Protein AF-A0A9E0LN10-F1 (afdb_monomer)

Nearest PDB structures (foldseek):
  2zqm-assembly1_A  TM=4.980E-01  e=6.773E+00  Thermococcus sp. JCM 11816

Mean predicted aligned error: 14.36 Å

Structure (mmCIF, N/CA/C/O backbone):
data_AF-A0A9E0LN10-F1
#
_entry.id   AF-A0A9E0LN10-F1
#
loop_
_atom_site.group_PDB
_atom_site.id
_atom_site.type_symbol
_atom_site.label_atom_id
_atom_site.label_alt_id
_atom_site.label_comp_id
_atom_site.label_asym_id
_atom_site.label_entity_id
_atom_site.label_seq_id
_atom_site.pdbx_PDB_ins_code
_atom_site.Cartn_x
_atom_site.Cartn_y
_atom_site.Cartn_z
_atom_site.occupancy
_atom_site.B_iso_or_equiv
_atom_site.auth_seq_id
_atom_site.auth_comp_id
_atom_site.auth_asym_id
_atom_site.auth_atom_id
_atom_site.pdbx_PDB_model_num
ATOM 1 N N . MET A 1 1 ? -16.107 0.262 -6.722 1.00 53.78 1 MET A N 1
ATOM 2 C CA . MET A 1 1 ? -14.700 -0.157 -6.539 1.00 53.78 1 MET A CA 1
ATOM 3 C C . MET A 1 1 ? -14.302 -0.975 -7.751 1.00 53.78 1 MET A C 1
ATOM 5 O O . MET A 1 1 ? -15.023 -1.915 -8.059 1.00 53.78 1 MET A O 1
ATOM 9 N N . LEU A 1 2 ? -13.236 -0.604 -8.472 1.00 58.56 2 LEU A N 1
ATOM 10 C CA . LEU A 1 2 ? -12.774 -1.440 -9.580 1.00 58.56 2 LEU A CA 1
ATOM 11 C C . LEU A 1 2 ? -12.359 -2.819 -9.033 1.00 58.56 2 LEU A C 1
ATOM 13 O O . LEU A 1 2 ? -11.756 -2.892 -7.957 1.00 58.56 2 LEU A O 1
ATOM 17 N N . PRO A 1 3 ? -12.667 -3.906 -9.745 1.00 79.88 3 PRO A N 1
ATOM 18 C CA . PRO A 1 3 ? -12.305 -5.237 -9.301 1.00 79.88 3 PRO A CA 1
ATOM 19 C C . PRO A 1 3 ? -10.784 -5.411 -9.204 1.00 79.88 3 PRO A C 1
ATOM 21 O O . PRO A 1 3 ? -10.042 -4.954 -10.073 1.00 79.88 3 PRO A O 1
ATOM 24 N N . LYS A 1 4 ? -10.313 -6.132 -8.179 1.00 78.12 4 LYS A N 1
ATOM 25 C CA . LYS A 1 4 ? -8.876 -6.381 -7.934 1.00 78.12 4 LYS A CA 1
ATOM 26 C C . LYS A 1 4 ? -8.145 -6.966 -9.154 1.00 78.12 4 LYS A C 1
ATOM 28 O O . LYS A 1 4 ? -6.984 -6.638 -9.376 1.00 78.12 4 LYS A O 1
ATOM 33 N N . TYR A 1 5 ? -8.832 -7.776 -9.962 1.00 80.50 5 TYR A N 1
ATOM 34 C CA . TYR A 1 5 ? -8.281 -8.359 -11.188 1.00 80.50 5 TYR A CA 1
ATOM 35 C C . TYR A 1 5 ? -7.939 -7.305 -12.248 1.00 80.50 5 TYR A C 1
ATOM 37 O O . TYR A 1 5 ? -6.929 -7.429 -12.933 1.00 80.50 5 TYR A O 1
ATOM 45 N N . LEU A 1 6 ? -8.724 -6.230 -12.345 1.00 82.75 6 LEU A N 1
ATOM 46 C CA . LEU A 1 6 ? -8.533 -5.203 -13.366 1.00 82.75 6 LEU A CA 1
ATOM 47 C C . LEU A 1 6 ? -7.272 -4.376 -13.078 1.00 82.75 6 LEU A C 1
ATOM 49 O O . LEU A 1 6 ? -6.528 -4.046 -13.996 1.00 82.75 6 LEU A O 1
ATOM 53 N N . TYR A 1 7 ? -6.962 -4.145 -11.798 1.00 81.06 7 TYR A N 1
ATOM 54 C CA . TYR A 1 7 ? -5.703 -3.521 -11.381 1.00 81.06 7 TYR A CA 1
ATOM 55 C C . TYR A 1 7 ? -4.476 -4.395 -11.663 1.00 81.06 7 TYR A C 1
ATOM 57 O O . TYR A 1 7 ? -3.453 -3.866 -12.091 1.00 81.06 7 TYR A O 1
ATOM 65 N N . MET A 1 8 ? -4.565 -5.717 -11.462 1.00 80.38 8 MET A N 1
ATOM 66 C CA . MET A 1 8 ? -3.463 -6.629 -11.805 1.00 80.38 8 MET A CA 1
ATOM 67 C C . MET A 1 8 ? -3.190 -6.646 -13.310 1.00 80.38 8 MET A C 1
ATOM 69 O O . MET A 1 8 ? -2.033 -6.570 -13.718 1.00 80.38 8 MET A O 1
ATOM 73 N N . VAL A 1 9 ? -4.242 -6.688 -14.134 1.00 87.44 9 VAL A N 1
ATOM 74 C CA . VAL A 1 9 ? -4.107 -6.657 -15.598 1.00 87.44 9 VAL A CA 1
ATOM 75 C C . VAL A 1 9 ? -3.496 -5.334 -16.062 1.00 87.44 9 VAL A C 1
ATOM 77 O O . VAL A 1 9 ? -2.561 -5.346 -16.858 1.00 87.44 9 VAL A O 1
ATOM 80 N N . LEU A 1 10 ? -3.954 -4.198 -15.527 1.00 86.81 10 LEU A N 1
ATOM 81 C CA . LEU A 1 10 ? -3.422 -2.880 -15.887 1.00 86.81 10 LEU A CA 1
ATOM 82 C C . LEU A 1 10 ? -1.946 -2.720 -15.485 1.00 86.81 10 LEU A C 1
ATOM 84 O O . LEU A 1 10 ? -1.153 -2.161 -16.241 1.00 86.81 10 LEU A O 1
ATOM 88 N N . ALA A 1 11 ? -1.563 -3.237 -14.313 1.00 83.69 11 ALA A N 1
ATOM 89 C CA . ALA A 1 11 ? -0.175 -3.235 -13.857 1.00 83.69 11 ALA A CA 1
ATOM 90 C C . ALA A 1 11 ? 0.714 -4.109 -14.754 1.00 83.69 11 ALA A C 1
ATOM 92 O O . ALA A 1 11 ? 1.785 -3.668 -15.168 1.00 83.69 11 ALA A O 1
ATOM 93 N N . GLY A 1 12 ? 0.250 -5.310 -15.113 1.00 86.31 12 GLY A N 1
ATOM 94 C CA . GLY A 1 12 ? 0.954 -6.189 -16.047 1.00 86.31 12 GLY A CA 1
ATOM 95 C C . GLY A 1 12 ? 1.132 -5.554 -17.427 1.00 86.31 12 GLY A C 1
ATOM 96 O O . GLY A 1 12 ? 2.231 -5.578 -17.977 1.00 86.31 12 GLY A O 1
ATOM 97 N N . LEU A 1 13 ? 0.083 -4.912 -17.949 1.00 91.19 13 LEU A N 1
ATOM 98 C CA . LEU A 1 13 ? 0.123 -4.201 -19.228 1.00 91.19 13 LEU A CA 1
ATOM 99 C C . LEU A 1 13 ? 1.116 -3.028 -19.199 1.00 91.19 13 LEU A C 1
ATOM 101 O O . LEU A 1 13 ? 1.883 -2.850 -20.139 1.00 91.19 13 LEU A O 1
ATOM 105 N N . SER A 1 14 ? 1.146 -2.262 -18.103 1.00 86.12 14 SER A N 1
ATOM 106 C CA . SER A 1 14 ? 2.096 -1.161 -17.894 1.00 86.12 14 SER A CA 1
ATOM 107 C C . SER A 1 14 ? 3.552 -1.642 -17.898 1.00 86.12 14 SER A C 1
ATOM 109 O O . SER A 1 14 ? 4.401 -1.063 -18.580 1.00 86.12 14 SER A O 1
ATOM 111 N N . VAL A 1 15 ? 3.845 -2.743 -17.198 1.00 86.94 15 VAL A N 1
ATOM 112 C CA . VAL A 1 15 ? 5.190 -3.339 -17.174 1.00 86.94 15 VAL A CA 1
ATOM 113 C C . VAL A 1 15 ? 5.581 -3.846 -18.562 1.00 86.94 15 VAL A C 1
ATOM 115 O O . VAL A 1 15 ? 6.664 -3.520 -19.046 1.00 86.94 15 VAL A O 1
ATOM 118 N N . ALA A 1 16 ? 4.694 -4.580 -19.238 1.00 88.69 16 ALA A N 1
ATOM 119 C CA . ALA A 1 16 ? 4.944 -5.091 -20.584 1.00 88.69 16 ALA A CA 1
ATOM 120 C C . ALA A 1 16 ? 5.182 -3.960 -21.598 1.00 88.69 16 ALA A C 1
ATOM 122 O O . ALA A 1 16 ? 6.124 -4.028 -22.387 1.00 88.69 16 ALA A O 1
ATOM 123 N N . PHE A 1 17 ? 4.385 -2.889 -21.531 1.00 87.75 17 PHE A N 1
ATOM 124 C CA . PHE A 1 17 ? 4.563 -1.704 -22.366 1.00 87.75 17 PHE A CA 1
ATOM 125 C C . PHE A 1 17 ? 5.907 -1.022 -22.101 1.00 87.75 17 PHE A C 1
ATOM 127 O O . PHE A 1 17 ? 6.608 -0.653 -23.037 1.00 87.75 17 PHE A O 1
ATOM 134 N N . THR A 1 18 ? 6.306 -0.913 -20.834 1.00 85.06 18 THR A N 1
ATOM 135 C CA . THR A 1 18 ? 7.583 -0.306 -20.440 1.00 85.06 18 THR A CA 1
ATOM 136 C C . THR A 1 18 ? 8.780 -1.113 -20.963 1.00 85.06 18 THR A C 1
ATOM 138 O O . THR A 1 18 ? 9.746 -0.533 -21.456 1.00 85.06 18 THR A O 1
ATOM 141 N N . ILE A 1 19 ? 8.702 -2.449 -20.931 1.00 86.00 19 ILE A N 1
ATOM 142 C CA . ILE A 1 19 ? 9.728 -3.349 -21.489 1.00 86.00 19 ILE A CA 1
ATOM 143 C C . ILE A 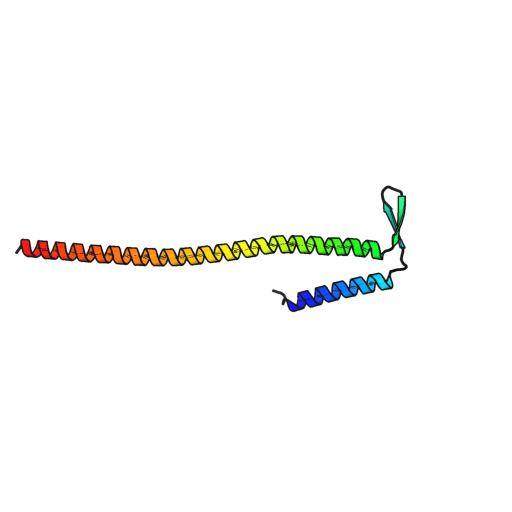1 19 ? 9.781 -3.234 -23.019 1.00 86.00 19 ILE A C 1
ATOM 145 O O . ILE A 1 19 ? 10.861 -3.090 -23.590 1.00 86.00 19 ILE A O 1
ATOM 149 N N . TYR A 1 20 ? 8.622 -3.249 -23.683 1.00 87.62 20 TYR A N 1
ATOM 150 C CA . TYR A 1 20 ? 8.520 -3.092 -25.136 1.00 87.62 20 TYR A CA 1
ATOM 151 C C . TYR A 1 20 ? 9.065 -1.737 -25.610 1.00 87.62 20 TYR A C 1
ATOM 153 O O . TYR A 1 20 ? 9.815 -1.664 -26.585 1.00 87.62 20 TYR A O 1
ATOM 161 N N . PHE A 1 21 ? 8.743 -0.664 -24.888 1.00 85.06 21 PHE A N 1
ATOM 162 C CA . PHE A 1 21 ? 9.246 0.673 -25.174 1.00 85.06 21 PHE A CA 1
ATOM 163 C C . PHE A 1 21 ? 10.770 0.729 -25.023 1.00 85.06 21 PHE A C 1
ATOM 165 O O . PHE A 1 21 ? 11.455 1.157 -25.943 1.00 85.06 21 PHE A O 1
ATOM 172 N N . MET A 1 22 ? 11.330 0.190 -23.932 1.00 82.44 22 MET A N 1
ATOM 173 C CA . MET A 1 22 ? 12.787 0.124 -23.763 1.00 82.44 22 MET A CA 1
ATOM 174 C C . MET A 1 22 ? 13.488 -0.675 -24.870 1.00 82.44 22 MET A C 1
ATOM 176 O O . MET A 1 22 ? 14.554 -0.260 -25.320 1.00 82.44 22 MET A O 1
ATOM 180 N N . ALA A 1 23 ? 12.898 -1.784 -25.328 1.00 82.75 23 ALA A N 1
ATOM 181 C CA . ALA A 1 23 ? 13.465 -2.603 -26.399 1.00 82.75 23 ALA A CA 1
ATOM 182 C C . ALA A 1 23 ? 13.461 -1.883 -27.758 1.00 82.75 23 ALA A C 1
ATOM 184 O O . ALA A 1 23 ? 14.421 -1.987 -28.519 1.00 82.75 23 ALA A O 1
ATOM 185 N N . THR A 1 24 ? 12.401 -1.130 -28.055 1.00 83.75 24 THR A N 1
ATOM 186 C CA . THR A 1 24 ? 12.242 -0.415 -29.332 1.00 83.75 24 THR A CA 1
ATOM 187 C C . THR A 1 24 ? 13.013 0.904 -29.384 1.00 83.75 24 THR A C 1
ATOM 189 O O . THR A 1 24 ? 13.435 1.318 -30.461 1.00 83.75 24 THR A O 1
ATOM 192 N N . THR A 1 25 ? 13.259 1.549 -28.241 1.00 80.12 25 THR A N 1
ATOM 193 C CA . THR A 1 25 ? 13.957 2.844 -28.165 1.00 80.12 25 THR A CA 1
ATOM 194 C C . THR A 1 25 ? 15.400 2.741 -27.665 1.00 80.12 25 THR A C 1
ATOM 196 O O . THR A 1 25 ? 15.980 3.750 -27.266 1.00 80.12 25 THR A O 1
ATOM 199 N N . ALA A 1 26 ? 15.991 1.543 -27.648 1.00 74.44 26 ALA A N 1
ATOM 200 C CA . ALA A 1 26 ? 17.323 1.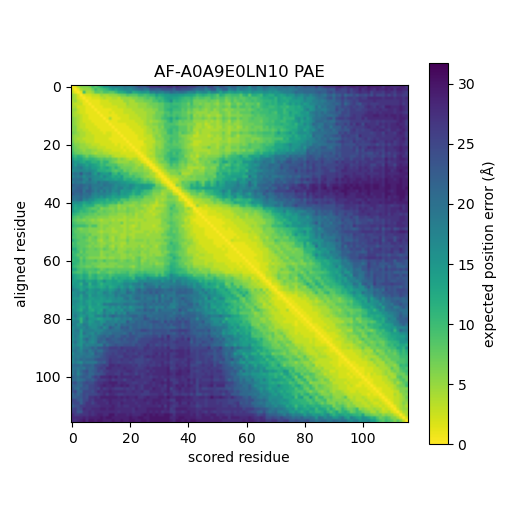304 -27.084 1.00 74.44 26 ALA A CA 1
ATOM 201 C C . ALA A 1 26 ? 18.447 2.103 -27.771 1.00 74.44 26 ALA A C 1
ATOM 203 O O . ALA A 1 26 ? 19.433 2.457 -27.129 1.00 74.44 26 ALA A O 1
ATOM 204 N N . SER A 1 27 ? 18.287 2.413 -29.058 1.00 73.81 27 SER A N 1
ATOM 205 C CA . SER A 1 27 ? 19.245 3.172 -29.869 1.00 73.81 27 SER A CA 1
ATOM 206 C C . SER A 1 27 ? 19.025 4.689 -29.844 1.00 73.81 27 SER A C 1
ATOM 208 O O . SER A 1 27 ? 19.831 5.430 -30.406 1.00 73.81 27 SER A O 1
ATOM 210 N N . LEU A 1 28 ? 17.949 5.171 -29.211 1.00 77.50 28 LEU A N 1
ATOM 211 C CA . LEU A 1 28 ? 17.626 6.594 -29.161 1.00 77.50 28 LEU A CA 1
ATOM 212 C C . LEU A 1 28 ? 18.328 7.261 -27.976 1.00 77.50 28 LEU A C 1
ATOM 214 O O . LEU A 1 28 ? 18.011 7.009 -26.810 1.00 77.50 28 LEU A O 1
ATOM 218 N N . ASN A 1 29 ? 19.255 8.162 -28.291 1.00 77.00 29 ASN A N 1
ATOM 219 C CA . ASN A 1 29 ? 19.887 9.048 -27.322 1.00 77.00 29 ASN A CA 1
ATOM 220 C C . ASN A 1 29 ? 19.170 10.392 -27.31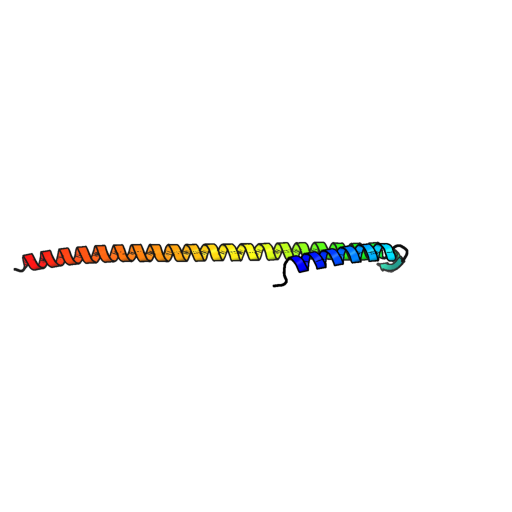7 1.00 77.00 29 ASN A C 1
ATOM 222 O O . ASN A 1 29 ? 18.920 10.978 -28.369 1.00 77.00 29 ASN A O 1
ATOM 226 N N . VAL A 1 30 ? 18.861 10.888 -26.124 1.00 74.69 30 VAL A N 1
ATOM 227 C CA . VAL A 1 30 ? 18.280 12.216 -25.950 1.00 74.69 30 VAL A CA 1
ATOM 228 C C . VAL A 1 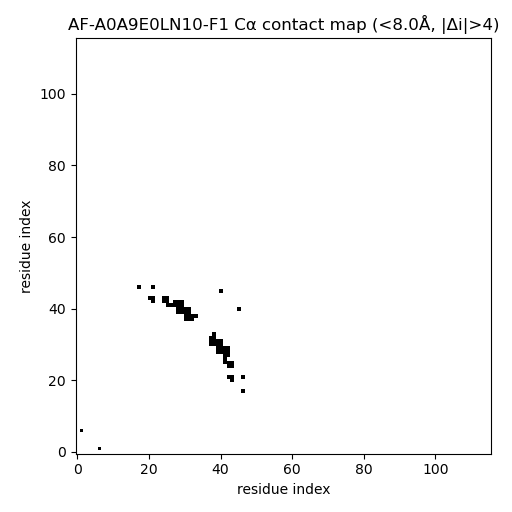30 ? 19.317 13.110 -25.292 1.00 74.69 30 VAL A C 1
ATOM 230 O O . VAL A 1 30 ? 19.977 12.731 -24.322 1.00 74.69 30 VAL A O 1
ATOM 233 N N . SER A 1 31 ? 19.479 14.298 -25.863 1.00 74.38 31 SER A N 1
ATOM 234 C CA . SER A 1 31 ? 20.343 15.339 -25.323 1.00 74.38 31 SER A CA 1
ATOM 235 C C . SER A 1 31 ? 19.609 16.051 -24.195 1.00 74.38 31 SER A C 1
ATOM 237 O O . SER A 1 31 ? 18.579 16.683 -24.424 1.00 74.38 31 SER A O 1
ATOM 239 N N . TYR A 1 32 ? 20.150 15.965 -22.986 1.00 70.44 32 TYR A N 1
ATOM 240 C CA . TYR A 1 32 ? 19.660 16.691 -21.823 1.00 70.44 32 TYR A CA 1
ATOM 241 C C . TYR A 1 32 ? 20.719 17.704 -21.407 1.00 70.44 32 TYR A C 1
ATOM 243 O O . TYR A 1 32 ? 21.887 17.363 -21.226 1.00 70.44 32 TYR A O 1
ATOM 251 N N . THR A 1 33 ? 20.326 18.958 -21.234 1.00 76.00 33 THR A N 1
ATOM 252 C CA . THR A 1 33 ? 21.191 19.977 -20.642 1.00 76.00 33 THR A CA 1
ATOM 253 C C . THR A 1 33 ? 21.001 19.975 -19.134 1.00 76.00 33 THR A C 1
ATOM 255 O O . THR A 1 33 ? 19.949 20.353 -18.624 1.00 76.00 33 THR A O 1
ATOM 258 N N . VAL A 1 34 ? 22.033 19.551 -18.406 1.00 72.31 34 VAL A N 1
ATOM 259 C CA . VAL A 1 34 ? 22.086 19.659 -16.945 1.00 72.31 34 VAL A CA 1
ATOM 260 C C . VAL A 1 34 ? 23.236 20.598 -16.611 1.00 72.31 34 VAL A C 1
ATOM 262 O O . VAL A 1 34 ? 24.363 20.364 -17.035 1.00 72.31 34 VAL A O 1
ATOM 265 N N . ALA A 1 35 ? 22.948 21.688 -15.893 1.00 71.25 35 ALA A N 1
ATOM 266 C CA . ALA A 1 35 ? 23.945 22.691 -15.500 1.00 71.25 35 ALA A CA 1
ATOM 267 C C . ALA A 1 35 ? 24.800 23.216 -16.679 1.00 71.25 35 ALA A C 1
ATOM 269 O O . ALA A 1 35 ? 26.024 23.290 -16.597 1.00 71.25 35 ALA A O 1
ATOM 270 N N . SER A 1 36 ? 24.144 23.554 -17.796 1.00 70.69 36 SER A N 1
ATOM 271 C CA . SER A 1 36 ? 24.770 24.077 -19.026 1.00 70.69 36 SER A CA 1
ATOM 272 C C . SER A 1 36 ? 25.720 23.118 -19.757 1.00 70.69 36 SER A C 1
ATOM 274 O O . SER A 1 36 ? 26.323 23.510 -20.753 1.00 70.69 36 SER A O 1
ATOM 276 N N . GLN A 1 37 ? 25.820 21.855 -19.332 1.00 69.06 37 GLN A N 1
ATOM 277 C CA . GLN A 1 37 ? 26.514 20.804 -20.073 1.00 69.06 37 GLN A CA 1
ATOM 278 C C . GLN A 1 37 ? 25.498 19.911 -20.791 1.00 69.06 37 GLN A C 1
ATOM 280 O O . GLN A 1 37 ? 24.535 19.431 -20.189 1.00 69.06 37 GLN A O 1
ATOM 285 N N . ALA A 1 38 ? 25.700 19.709 -22.094 1.00 70.25 38 ALA A N 1
ATOM 286 C CA . ALA A 1 38 ? 24.889 18.803 -22.896 1.00 70.25 38 ALA A CA 1
ATOM 287 C C . ALA A 1 38 ? 25.348 17.362 -22.643 1.00 70.25 38 ALA A C 1
ATOM 289 O O . ALA A 1 38 ? 26.396 16.940 -23.128 1.00 70.25 38 ALA A O 1
ATOM 290 N N . LEU A 1 39 ? 24.562 16.613 -21.872 1.00 72.12 39 LEU A N 1
ATOM 291 C CA . LEU A 1 39 ? 24.782 15.196 -21.624 1.00 72.12 39 LEU A CA 1
ATOM 292 C C . LEU A 1 39 ? 23.821 14.388 -22.499 1.00 72.12 39 LEU A C 1
ATOM 294 O O . LEU A 1 39 ? 22.605 14.575 -22.447 1.00 72.12 39 LEU A O 1
ATOM 298 N N . GLN A 1 40 ? 24.358 13.474 -23.300 1.00 74.56 40 GLN A N 1
ATOM 299 C CA . GLN A 1 40 ? 23.546 12.536 -24.069 1.00 74.56 40 GLN A CA 1
ATOM 300 C C . GLN A 1 40 ? 23.312 11.291 -23.219 1.00 74.56 40 GLN A C 1
ATOM 302 O O . GLN A 1 40 ? 24.255 10.580 -22.876 1.00 74.56 40 GLN A O 1
ATOM 307 N N . LEU A 1 41 ? 22.055 11.047 -22.851 1.00 74.88 41 LEU A N 1
ATOM 308 C CA . LEU A 1 41 ? 21.654 9.847 -22.122 1.00 74.88 41 LEU A CA 1
ATOM 309 C C . LEU A 1 41 ? 20.708 9.017 -22.995 1.00 74.88 41 LEU A C 1
ATOM 311 O O . LEU A 1 41 ? 19.820 9.579 -23.646 1.00 74.88 41 LEU A O 1
ATOM 315 N N . PRO A 1 42 ? 20.848 7.684 -22.986 1.00 80.44 42 PRO A N 1
ATOM 316 C CA . PRO A 1 42 ? 19.931 6.810 -23.698 1.00 80.44 42 PRO A CA 1
ATOM 317 C C . PRO A 1 42 ? 18.529 6.919 -23.078 1.00 80.44 42 PRO A C 1
ATOM 319 O O . PRO A 1 42 ? 18.363 6.855 -21.854 1.00 80.44 42 PRO A O 1
ATOM 322 N N . LEU A 1 43 ? 17.509 7.077 -23.929 1.00 79.19 43 LEU A N 1
ATOM 323 C CA . LEU A 1 43 ? 16.099 7.224 -23.541 1.00 79.19 43 LEU A CA 1
ATOM 324 C C . LEU A 1 43 ? 15.615 6.141 -22.546 1.00 79.19 43 LEU A C 1
ATOM 326 O O . LEU A 1 43 ? 14.928 6.502 -21.584 1.00 79.19 43 LEU A O 1
ATOM 330 N N . PRO A 1 44 ? 16.004 4.852 -22.679 1.00 80.62 44 PRO A N 1
ATOM 331 C CA . PRO A 1 44 ? 15.612 3.811 -21.728 1.00 80.62 44 PRO A CA 1
ATOM 332 C C . PRO A 1 44 ? 15.986 4.117 -20.274 1.00 80.62 44 PRO A C 1
ATOM 334 O O . PRO A 1 44 ? 15.204 3.830 -19.371 1.00 80.62 44 PRO A O 1
ATOM 337 N N . LEU A 1 45 ? 17.145 4.744 -20.025 1.00 80.62 45 LEU A N 1
ATOM 338 C CA . LEU A 1 45 ? 17.569 5.080 -18.661 1.00 80.62 45 LEU A CA 1
ATOM 339 C C . LEU A 1 45 ? 16.666 6.135 -18.026 1.00 80.62 45 LEU A C 1
ATOM 341 O O . LEU A 1 45 ? 16.423 6.101 -16.819 1.00 80.62 45 LEU A O 1
ATOM 345 N N . VAL A 1 46 ? 16.161 7.070 -18.825 1.00 81.12 46 VAL A N 1
ATOM 346 C CA . VAL A 1 46 ? 15.251 8.109 -18.341 1.00 81.12 46 VAL A CA 1
ATOM 347 C C . VAL A 1 46 ? 13.894 7.504 -18.010 1.00 81.12 46 VAL A C 1
ATOM 349 O O . VAL A 1 46 ? 13.390 7.712 -16.906 1.00 81.12 46 VAL A O 1
ATOM 352 N N . VAL A 1 47 ? 13.354 6.670 -18.901 1.00 84.12 47 VAL A N 1
ATOM 353 C CA . VAL A 1 47 ? 12.098 5.941 -18.666 1.00 84.12 47 VAL A CA 1
ATOM 354 C C . VAL A 1 47 ? 12.194 5.063 -17.416 1.00 84.12 47 VAL A C 1
ATOM 356 O O . VAL A 1 47 ? 11.286 5.077 -16.587 1.00 84.12 47 VAL A O 1
ATOM 359 N N . LEU A 1 48 ? 13.319 4.370 -17.218 1.00 84.25 48 LEU A N 1
ATOM 360 C CA . LEU A 1 48 ? 13.547 3.533 -16.042 1.00 84.25 48 LEU A CA 1
ATOM 361 C C . LEU A 1 48 ? 13.518 4.342 -14.735 1.00 84.25 48 LEU A C 1
ATOM 363 O O . LEU A 1 48 ? 12.914 3.904 -13.757 1.00 84.25 48 LEU A O 1
ATOM 367 N N . LYS A 1 49 ? 14.121 5.540 -14.711 1.00 84.06 49 LYS A N 1
ATOM 368 C CA . LYS A 1 49 ? 14.089 6.427 -13.535 1.00 84.06 49 LYS A CA 1
ATOM 369 C C . LYS A 1 49 ? 12.671 6.890 -13.203 1.00 84.06 49 LYS A C 1
ATOM 371 O O . LYS A 1 49 ? 12.285 6.863 -12.035 1.00 84.06 49 LYS A O 1
ATOM 376 N N . PHE A 1 50 ? 11.886 7.278 -14.209 1.00 85.50 50 PHE A N 1
ATOM 377 C CA . PHE A 1 50 ? 10.486 7.662 -14.004 1.00 85.50 50 PHE A CA 1
ATOM 378 C C . PHE A 1 50 ? 9.631 6.485 -13.530 1.00 85.50 50 PHE A C 1
ATOM 380 O O . PHE A 1 50 ? 8.832 6.643 -12.607 1.00 85.50 50 PHE A O 1
ATOM 387 N N . PHE A 1 51 ? 9.842 5.294 -14.094 1.00 86.06 51 PHE A N 1
ATOM 388 C CA . PHE A 1 51 ? 9.153 4.085 -13.654 1.00 86.06 51 PHE A CA 1
ATOM 389 C C . PHE A 1 51 ? 9.490 3.747 -12.194 1.00 86.06 51 PHE A C 1
ATOM 391 O O . PHE A 1 51 ? 8.591 3.500 -11.391 1.00 86.06 51 PHE A O 1
ATOM 398 N N . ALA A 1 52 ? 10.769 3.827 -11.812 1.00 86.44 52 ALA A N 1
ATOM 399 C CA . ALA A 1 52 ? 11.207 3.615 -10.435 1.00 86.44 52 ALA A CA 1
ATOM 400 C C . ALA A 1 52 ? 10.564 4.617 -9.457 1.00 86.44 52 ALA A C 1
ATOM 402 O O . ALA A 1 52 ? 10.061 4.215 -8.407 1.00 86.44 52 ALA A O 1
ATOM 403 N N . LEU A 1 53 ? 10.505 5.905 -9.814 1.00 89.06 53 LEU A N 1
ATOM 404 C CA . LEU A 1 53 ? 9.806 6.923 -9.017 1.00 89.06 53 LEU A CA 1
ATOM 405 C C . LEU A 1 53 ? 8.303 6.623 -8.881 1.00 89.06 53 LEU A C 1
ATOM 407 O O . LEU A 1 53 ? 7.737 6.771 -7.794 1.00 89.06 53 LEU A O 1
ATOM 411 N N . GLY A 1 54 ? 7.661 6.145 -9.948 1.00 86.81 54 GLY A N 1
ATOM 412 C CA . GLY A 1 54 ? 6.268 5.694 -9.923 1.00 86.81 54 GLY A CA 1
ATOM 413 C C . GLY A 1 54 ? 6.032 4.543 -8.937 1.00 86.81 54 GLY A C 1
ATOM 414 O O . GLY A 1 54 ? 5.101 4.589 -8.135 1.00 86.81 54 GLY A O 1
ATOM 415 N N . VAL A 1 55 ? 6.914 3.540 -8.919 1.00 87.12 55 VAL A N 1
ATOM 416 C CA . VAL A 1 55 ? 6.818 2.409 -7.976 1.00 87.12 55 VAL A CA 1
ATOM 417 C C . VAL A 1 55 ? 6.991 2.874 -6.526 1.00 87.12 55 VAL A C 1
ATOM 419 O O . VAL A 1 55 ? 6.217 2.478 -5.652 1.00 87.12 55 VAL A O 1
ATOM 422 N N . VAL A 1 56 ? 7.963 3.753 -6.260 1.00 89.75 56 VAL A N 1
ATOM 423 C CA . VAL A 1 56 ? 8.217 4.282 -4.908 1.00 89.75 56 VAL A CA 1
ATOM 424 C C . VAL A 1 56 ? 7.024 5.091 -4.396 1.00 89.75 56 VAL A C 1
ATOM 426 O O . VAL A 1 56 ? 6.575 4.888 -3.267 1.00 89.75 56 VAL A O 1
ATOM 429 N N . THR A 1 57 ? 6.469 5.977 -5.224 1.00 86.75 57 THR A N 1
ATOM 430 C CA . THR A 1 57 ? 5.293 6.779 -4.847 1.00 86.75 57 THR A CA 1
ATOM 431 C C . THR A 1 57 ? 4.069 5.901 -4.593 1.00 86.75 57 THR A C 1
ATOM 433 O O . THR A 1 57 ? 3.390 6.083 -3.579 1.00 86.75 57 THR A O 1
ATOM 436 N N . MET A 1 58 ? 3.830 4.887 -5.429 1.00 86.12 58 MET A N 1
ATOM 437 C CA . MET A 1 58 ? 2.742 3.928 -5.230 1.00 86.12 58 MET A CA 1
ATOM 438 C C . MET A 1 58 ? 2.898 3.143 -3.919 1.00 86.12 58 MET A C 1
ATOM 440 O O . MET A 1 58 ? 1.922 2.969 -3.185 1.00 86.12 58 MET A O 1
ATOM 444 N N . PHE A 1 59 ? 4.122 2.732 -3.573 1.00 86.44 59 PHE A N 1
ATOM 445 C CA . PHE A 1 59 ? 4.409 2.060 -2.305 1.00 86.44 59 PHE A CA 1
ATOM 446 C C . PHE A 1 59 ? 4.152 2.968 -1.092 1.00 86.44 59 PHE A C 1
ATOM 448 O O . PHE A 1 59 ? 3.541 2.536 -0.111 1.00 86.44 59 PHE A O 1
ATOM 455 N N . CYS A 1 60 ? 4.553 4.241 -1.162 1.00 87.12 60 CYS A N 1
ATOM 456 C CA . CYS A 1 60 ? 4.269 5.223 -0.115 1.00 87.12 60 CYS A CA 1
ATOM 457 C C . CYS A 1 60 ? 2.760 5.412 0.098 1.00 87.12 60 CYS A C 1
ATOM 459 O O . CYS A 1 60 ? 2.288 5.334 1.234 1.00 87.12 60 CYS A O 1
ATOM 461 N N . VAL A 1 61 ? 1.992 5.585 -0.983 1.00 86.12 61 VAL A N 1
ATOM 462 C CA . VAL A 1 61 ? 0.526 5.725 -0.922 1.00 86.12 61 VAL A CA 1
ATOM 463 C C . VAL A 1 61 ? -0.126 4.473 -0.335 1.00 86.12 61 VAL A C 1
ATOM 465 O O . VAL A 1 61 ? -0.994 4.571 0.534 1.00 86.12 61 VAL A O 1
ATOM 468 N N . TRP A 1 62 ? 0.315 3.285 -0.755 1.00 83.31 62 TRP A N 1
ATOM 469 C CA . TRP A 1 62 ? -0.196 2.024 -0.221 1.00 83.31 62 TRP A CA 1
ATOM 470 C C . TRP A 1 62 ? 0.061 1.881 1.283 1.00 83.31 62 TRP A C 1
ATOM 472 O O . TRP A 1 62 ? -0.829 1.464 2.030 1.00 83.31 62 TRP A O 1
ATOM 482 N N . LYS A 1 63 ? 1.250 2.276 1.751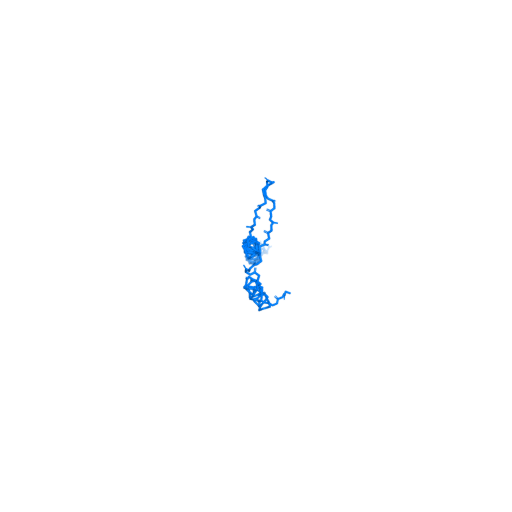 1.00 82.00 63 LYS A N 1
ATOM 483 C CA . LYS A 1 63 ? 1.604 2.241 3.175 1.00 82.00 63 LYS A CA 1
ATOM 484 C C . LYS A 1 63 ? 0.75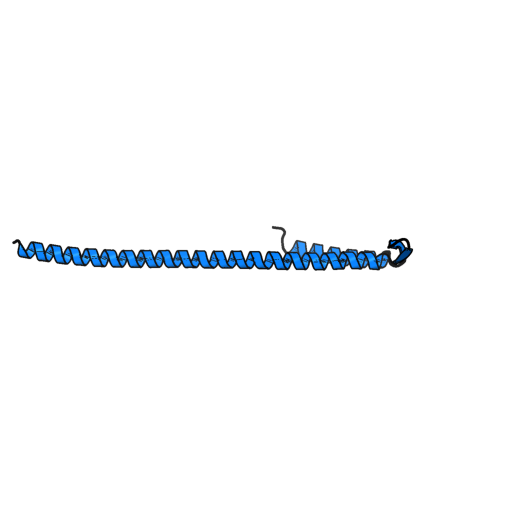4 3.206 4.005 1.00 82.00 63 LYS A C 1
ATOM 486 O O . LYS A 1 63 ? 0.363 2.845 5.114 1.00 82.00 63 LYS A O 1
ATOM 491 N N . ILE A 1 64 ? 0.456 4.399 3.484 1.00 80.56 64 ILE A N 1
ATOM 492 C CA . ILE A 1 64 ? -0.417 5.383 4.146 1.00 80.56 64 ILE A CA 1
ATOM 493 C C . ILE A 1 64 ? -1.842 4.829 4.253 1.00 80.56 64 ILE A C 1
ATOM 495 O O . ILE A 1 64 ? -2.348 4.670 5.363 1.00 80.56 64 ILE A O 1
ATOM 499 N N . ARG A 1 65 ? -2.436 4.395 3.133 1.00 78.50 65 ARG A N 1
ATOM 500 C CA . ARG A 1 65 ? -3.791 3.816 3.124 1.00 78.50 65 ARG A CA 1
ATOM 501 C C . ARG A 1 65 ? -3.930 2.567 3.990 1.00 78.50 65 ARG A C 1
ATOM 503 O O . ARG A 1 65 ? -4.957 2.353 4.624 1.00 78.50 65 ARG A O 1
ATOM 510 N N . SER A 1 66 ? -2.892 1.736 4.057 1.00 74.25 66 SER A N 1
ATOM 511 C CA . SER A 1 66 ? -2.907 0.543 4.912 1.00 74.25 66 SER A CA 1
ATOM 512 C C . SER A 1 66 ? -2.960 0.883 6.404 1.00 74.25 66 SER A C 1
ATOM 514 O O . SER A 1 66 ? -3.467 0.085 7.192 1.00 74.25 66 SER A O 1
ATOM 516 N N . LYS A 1 67 ? -2.440 2.046 6.820 1.00 72.06 67 LYS A N 1
ATOM 517 C CA . LYS A 1 67 ? -2.575 2.521 8.204 1.00 72.06 67 LYS A CA 1
ATOM 518 C C . LYS A 1 67 ? -3.989 3.024 8.488 1.00 72.06 67 LYS A C 1
ATOM 520 O O . LYS A 1 67 ? -4.517 2.711 9.551 1.00 72.06 67 LYS A O 1
ATOM 525 N N . GLU A 1 68 ? -4.601 3.731 7.541 1.00 71.62 68 GLU A N 1
ATOM 526 C CA . GLU A 1 68 ? -5.985 4.218 7.646 1.00 71.62 68 GLU A CA 1
ATOM 527 C C . GLU A 1 68 ? -6.974 3.053 7.778 1.00 71.62 68 GLU A C 1
ATOM 529 O O . GLU A 1 68 ? -7.736 2.998 8.738 1.00 71.62 68 GLU A O 1
ATOM 534 N N . LEU A 1 69 ? -6.856 2.033 6.921 1.00 69.94 69 LEU A N 1
ATOM 535 C CA . LEU A 1 69 ? -7.696 0.828 6.987 1.00 69.94 69 LEU A CA 1
ATOM 536 C C . LEU A 1 69 ? -7.569 0.080 8.325 1.00 69.94 69 LEU A C 1
ATOM 538 O O . LEU A 1 69 ? -8.549 -0.447 8.847 1.00 69.94 69 LEU A O 1
ATOM 542 N N . LYS A 1 70 ? -6.363 0.030 8.907 1.00 69.94 70 LYS A N 1
ATOM 543 C CA . LYS A 1 70 ? -6.151 -0.573 10.235 1.00 69.94 70 LYS A CA 1
ATOM 544 C C . LYS A 1 70 ? -6.772 0.263 11.355 1.00 69.94 70 LYS A C 1
ATOM 546 O O . LYS A 1 70 ? -7.254 -0.310 12.328 1.00 69.94 70 LYS A O 1
ATOM 551 N N . SER A 1 71 ? -6.747 1.588 11.227 1.00 74.00 71 SER A N 1
ATOM 552 C CA . SER A 1 71 ? -7.390 2.513 12.165 1.00 74.00 71 SER A CA 1
ATOM 553 C C . SER A 1 71 ? -8.907 2.330 12.163 1.00 74.00 71 SER A C 1
ATOM 555 O O . SER A 1 71 ? -9.494 2.118 13.222 1.00 74.00 71 SER A O 1
ATOM 557 N N . GLU A 1 72 ? -9.527 2.323 10.983 1.00 73.25 72 GLU A N 1
ATOM 558 C CA . GLU A 1 72 ? -10.976 2.140 10.828 1.00 73.25 72 GLU A CA 1
ATOM 559 C C . GLU A 1 72 ? -11.442 0.776 11.352 1.00 73.25 72 GLU A C 1
ATOM 561 O O . GLU A 1 72 ? -12.409 0.688 12.107 1.00 73.25 72 GLU A O 1
ATOM 566 N N . ALA A 1 73 ? -10.711 -0.298 11.033 1.00 74.06 73 ALA A N 1
ATOM 567 C CA . ALA A 1 73 ? -11.025 -1.632 11.542 1.00 74.06 73 ALA A CA 1
ATOM 568 C C . ALA A 1 73 ? -10.956 -1.700 13.078 1.00 74.06 73 ALA A C 1
ATOM 570 O O . ALA A 1 73 ? -11.782 -2.358 13.710 1.00 74.06 73 ALA A O 1
ATOM 571 N N . LYS A 1 74 ? -9.992 -1.000 13.690 1.00 73.88 74 LYS A N 1
ATOM 572 C CA . LYS A 1 74 ? -9.857 -0.938 15.149 1.00 73.88 74 LYS A CA 1
ATOM 573 C C . LYS A 1 74 ? -10.972 -0.109 15.792 1.00 73.88 74 LYS A C 1
ATOM 575 O O . LYS A 1 74 ? -11.489 -0.506 16.830 1.00 73.88 74 LYS A O 1
ATOM 580 N N . GLN A 1 75 ? -11.379 0.994 15.163 1.00 76.81 75 GLN A N 1
ATOM 581 C CA . GLN A 1 75 ? -12.519 1.798 15.615 1.00 76.81 75 GLN A CA 1
ATOM 582 C C . GLN A 1 75 ? -13.825 0.999 15.586 1.00 76.81 75 GLN A C 1
ATOM 584 O O . GLN A 1 75 ? -14.569 1.025 16.561 1.00 76.81 75 GLN A O 1
ATOM 589 N N . LEU A 1 76 ? -14.068 0.226 14.524 1.00 79.25 76 LEU A N 1
ATOM 590 C CA . LEU A 1 76 ? -15.231 -0.662 14.441 1.00 79.25 76 LEU A CA 1
ATOM 591 C C . LEU A 1 76 ? -15.213 -1.746 15.528 1.00 79.25 76 LEU A C 1
ATOM 593 O O . LEU A 1 76 ? -16.250 -2.049 16.113 1.00 79.25 76 LEU A O 1
ATOM 597 N N . GLN A 1 77 ? -14.040 -2.309 15.837 1.00 79.94 77 GLN A N 1
ATOM 598 C CA . GLN A 1 77 ? -13.903 -3.274 16.933 1.00 79.94 77 GLN A CA 1
ATOM 599 C C . GLN A 1 77 ? -14.195 -2.651 18.302 1.00 79.94 77 GLN A C 1
ATOM 601 O O . GLN A 1 77 ? -14.868 -3.284 19.113 1.00 79.94 77 GLN A O 1
ATOM 606 N N . TRP A 1 78 ? -13.729 -1.426 18.553 1.00 78.38 78 TRP A N 1
ATOM 607 C CA . TRP A 1 78 ? -14.035 -0.701 19.788 1.00 78.38 78 TRP A CA 1
ATOM 608 C C . TRP A 1 78 ? -15.519 -0.361 19.902 1.00 78.38 78 TRP A C 1
ATOM 610 O O . TRP A 1 78 ? -16.117 -0.662 20.925 1.00 78.38 78 TRP A O 1
ATOM 620 N N . GLN A 1 79 ? -16.151 0.125 18.831 1.00 83.44 79 GLN A N 1
ATOM 621 C CA . GLN A 1 79 ? -17.595 0.380 18.824 1.00 83.44 79 GLN A CA 1
ATOM 622 C C . GLN A 1 79 ? -18.416 -0.890 19.086 1.00 83.44 79 GLN A C 1
ATOM 624 O O . GLN A 1 79 ? -19.395 -0.857 19.827 1.00 83.44 79 GLN A O 1
ATOM 629 N N . ALA A 1 80 ? -18.007 -2.028 18.517 1.00 84.62 80 ALA A N 1
ATOM 630 C CA . ALA A 1 80 ? -18.664 -3.304 18.776 1.00 84.62 80 ALA A CA 1
ATOM 631 C C . ALA A 1 80 ? -18.475 -3.785 20.228 1.00 84.62 80 ALA A C 1
ATOM 633 O O . ALA A 1 80 ? -19.373 -4.425 20.774 1.00 84.62 80 ALA A O 1
ATOM 634 N N . GLN A 1 81 ? -17.328 -3.499 20.857 1.00 82.88 81 GLN A N 1
ATOM 635 C CA . GLN A 1 81 ? -17.106 -3.791 22.278 1.00 82.88 81 GLN A CA 1
ATOM 636 C C . GLN A 1 81 ? -17.912 -2.861 23.185 1.00 82.88 81 GLN A C 1
ATOM 638 O O . GLN A 1 81 ? -18.565 -3.354 24.100 1.00 82.88 81 GLN A O 1
ATOM 643 N N . ASP A 1 82 ? -17.943 -1.561 22.899 1.00 85.50 82 ASP A N 1
ATOM 644 C CA . ASP A 1 82 ? -18.729 -0.588 23.663 1.00 85.50 82 ASP A CA 1
ATOM 645 C C . ASP A 1 82 ? -20.227 -0.905 23.600 1.00 85.50 82 ASP A C 1
ATOM 647 O O . ASP A 1 82 ? -20.919 -0.840 24.614 1.00 85.50 82 ASP A O 1
ATOM 651 N N . ALA A 1 83 ? -20.732 -1.328 22.435 1.00 82.88 83 ALA A N 1
ATOM 652 C CA . ALA A 1 83 ? -22.116 -1.773 22.291 1.00 82.88 83 ALA A CA 1
ATOM 653 C C . ALA A 1 83 ? -22.421 -3.013 23.149 1.00 82.88 83 ALA A C 1
ATOM 655 O O . ALA A 1 83 ? -23.472 -3.078 23.782 1.00 82.88 83 ALA A O 1
ATOM 656 N N . LYS A 1 84 ? -21.499 -3.984 23.214 1.00 81.00 84 LYS A N 1
ATOM 657 C CA . LYS A 1 84 ? -21.647 -5.158 24.091 1.00 81.00 84 LYS A CA 1
ATOM 658 C C . LYS A 1 84 ? -21.626 -4.768 25.565 1.00 81.00 84 LYS A C 1
ATOM 660 O O . LYS A 1 84 ? -22.489 -5.211 26.316 1.00 81.00 84 LYS A O 1
ATOM 665 N N . LEU A 1 85 ? -20.695 -3.901 25.954 1.00 84.06 85 LEU A N 1
ATOM 666 C CA . LEU A 1 85 ? -20.582 -3.418 27.325 1.00 84.06 85 LEU A CA 1
ATOM 667 C C . LEU A 1 85 ? -21.832 -2.630 27.747 1.00 84.06 85 LEU A C 1
ATOM 669 O O . LEU A 1 85 ? -22.313 -2.789 28.864 1.00 84.06 85 LEU A O 1
ATOM 673 N N . ALA A 1 86 ? -22.407 -1.821 26.854 1.00 81.75 86 ALA A N 1
ATOM 674 C CA . ALA A 1 86 ? -23.646 -1.094 27.122 1.00 81.75 86 ALA A CA 1
ATOM 675 C C . ALA A 1 86 ? -24.835 -2.035 27.387 1.00 81.75 86 ALA A C 1
ATOM 677 O O . ALA A 1 86 ? -25.627 -1.768 28.292 1.00 81.75 86 ALA A O 1
ATOM 678 N N . VAL A 1 87 ? -24.935 -3.141 26.642 1.00 83.62 87 VAL A N 1
ATOM 679 C CA . VAL A 1 87 ? -25.965 -4.172 26.854 1.00 83.62 87 VAL A CA 1
ATOM 680 C C . VAL A 1 87 ? -25.760 -4.890 28.189 1.00 83.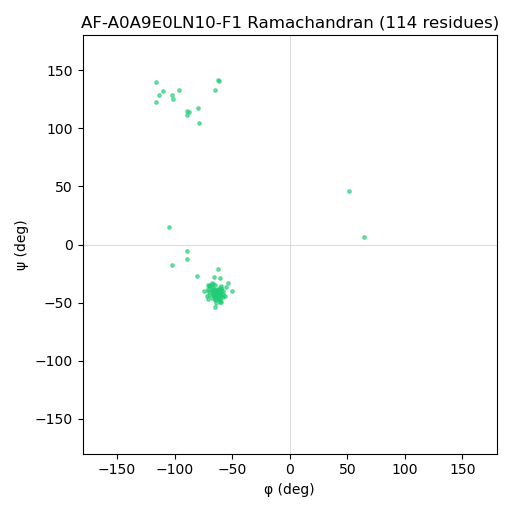62 87 VAL A C 1
ATOM 682 O O . VAL A 1 87 ? -26.721 -5.064 28.937 1.00 83.62 87 VAL A O 1
ATOM 685 N N . GLU A 1 88 ? -24.521 -5.252 28.534 1.00 78.19 88 GLU A N 1
ATOM 686 C CA . GLU A 1 88 ? -24.208 -5.858 29.837 1.00 78.19 88 GLU A CA 1
ATOM 687 C C . GLU A 1 88 ? -24.554 -4.914 30.999 1.00 78.19 88 GLU A C 1
ATOM 689 O O . GLU A 1 88 ? -25.223 -5.321 31.947 1.00 78.19 88 GLU A O 1
ATOM 694 N N . ILE A 1 89 ? -24.207 -3.626 30.889 1.00 80.19 89 ILE A N 1
ATOM 695 C CA . ILE A 1 89 ? -24.549 -2.607 31.894 1.00 80.19 89 ILE A CA 1
ATOM 696 C C . ILE A 1 89 ? -26.068 -2.430 32.026 1.00 80.19 89 ILE A C 1
ATOM 698 O O . ILE A 1 89 ? -26.560 -2.226 33.136 1.00 80.19 89 ILE A O 1
ATOM 702 N N . GLN A 1 90 ? -26.822 -2.467 30.922 1.00 80.62 90 GLN A N 1
ATOM 703 C CA . GLN A 1 90 ? -28.286 -2.399 30.978 1.00 80.62 90 GLN A CA 1
ATOM 704 C C . GLN A 1 90 ? -28.873 -3.619 31.693 1.00 80.62 90 GLN A C 1
ATOM 706 O O . GLN A 1 90 ? -29.647 -3.435 32.629 1.00 80.62 90 GLN A O 1
ATOM 711 N N . SER A 1 91 ? -28.427 -4.828 31.343 1.00 83.50 91 SER A N 1
ATOM 712 C CA . SER A 1 91 ? -28.825 -6.070 32.023 1.00 83.50 91 SER A CA 1
ATOM 713 C C . SER A 1 91 ? -28.526 -6.025 33.527 1.00 83.50 91 SER A C 1
ATOM 715 O O . SER A 1 91 ? -29.362 -6.394 34.351 1.00 83.50 91 SER A O 1
ATOM 717 N N . ASP A 1 92 ? -27.346 -5.547 33.921 1.00 80.69 92 ASP A N 1
ATOM 718 C CA . ASP A 1 92 ? -26.982 -5.461 35.339 1.00 80.69 92 ASP A CA 1
ATOM 719 C C . ASP A 1 92 ? -27.801 -4.406 36.090 1.00 80.69 92 ASP A C 1
ATOM 721 O O . ASP A 1 92 ? -28.188 -4.621 37.243 1.00 80.69 92 ASP A O 1
ATOM 725 N N . LYS A 1 93 ? -28.129 -3.282 35.441 1.00 81.94 93 LYS A N 1
ATOM 726 C CA . LYS A 1 93 ? -29.046 -2.283 36.006 1.00 81.94 93 LYS A CA 1
ATOM 727 C C . LYS A 1 93 ? -30.456 -2.834 36.178 1.00 81.94 93 LYS A C 1
ATOM 729 O O . LYS A 1 93 ? -31.063 -2.566 37.212 1.00 81.94 93 LYS A O 1
ATOM 734 N N . GLU A 1 94 ? -30.964 -3.597 35.214 1.00 81.12 94 GLU A N 1
ATOM 735 C CA . GLU A 1 94 ? -32.272 -4.255 35.312 1.00 81.12 94 GLU A CA 1
ATOM 736 C C . GLU A 1 94 ? -32.309 -5.214 36.503 1.00 81.12 94 GLU A C 1
ATOM 738 O O . GLU A 1 94 ? -33.158 -5.056 37.378 1.00 81.12 94 GLU A O 1
ATOM 743 N N . LYS A 1 95 ? -31.310 -6.094 36.645 1.00 80.12 95 LYS A N 1
ATOM 744 C CA . LYS A 1 95 ? -31.199 -6.991 37.811 1.00 80.12 95 LYS A CA 1
ATOM 745 C C . LYS A 1 95 ? -31.127 -6.236 39.136 1.00 80.12 95 LYS A C 1
ATOM 747 O O . LYS A 1 95 ? -31.716 -6.651 40.135 1.00 80.12 95 LYS A O 1
ATOM 752 N N . GLN A 1 96 ? -30.400 -5.119 39.176 1.00 83.25 96 GLN A N 1
ATOM 753 C CA . GLN A 1 96 ? -30.289 -4.310 40.387 1.00 83.25 96 GLN A CA 1
ATOM 754 C C . GLN A 1 96 ? -31.614 -3.613 40.739 1.00 83.25 96 GLN A C 1
ATOM 756 O O . GLN A 1 96 ? -31.933 -3.456 41.920 1.00 83.25 96 GLN A O 1
ATOM 761 N N . LEU A 1 97 ? -32.391 -3.200 39.735 1.00 83.44 97 LEU A N 1
ATOM 762 C CA . LEU A 1 97 ? -33.730 -2.643 39.922 1.00 83.44 97 LEU A CA 1
ATOM 763 C C . LEU A 1 97 ? -34.723 -3.717 40.375 1.00 83.44 97 LEU A C 1
ATOM 765 O O . LEU A 1 97 ? -35.452 -3.475 41.334 1.00 83.44 97 LEU A O 1
ATOM 769 N N 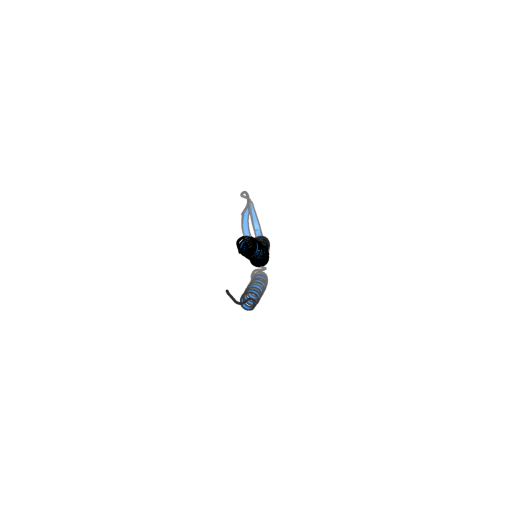. GLU A 1 98 ? -34.696 -4.908 39.778 1.00 81.56 98 GLU A N 1
ATOM 770 C CA . GLU A 1 98 ? -35.515 -6.052 40.202 1.00 81.56 98 GLU A CA 1
ATOM 771 C C . GLU A 1 98 ? -35.242 -6.433 41.661 1.00 81.56 98 GLU A C 1
ATOM 773 O O . GLU A 1 98 ? -36.172 -6.580 42.455 1.00 81.56 98 GLU A O 1
ATOM 778 N N . ALA A 1 99 ? -33.967 -6.497 42.057 1.00 82.94 99 ALA A N 1
ATOM 779 C CA . ALA A 1 99 ? -33.591 -6.775 43.438 1.00 82.94 99 ALA A CA 1
ATOM 780 C C . ALA A 1 99 ? -34.152 -5.725 44.413 1.00 82.94 99 ALA A C 1
ATOM 782 O O . ALA A 1 99 ? -34.658 -6.084 45.480 1.00 82.94 99 ALA A O 1
ATOM 783 N N . LYS A 1 100 ? -34.104 -4.435 44.045 1.00 85.50 100 LYS A N 1
ATOM 784 C CA . LYS A 1 100 ? -34.666 -3.335 44.849 1.00 85.50 100 LYS A CA 1
ATOM 785 C C . LYS A 1 100 ? -36.189 -3.392 44.938 1.00 85.50 100 LYS A C 1
ATOM 787 O O . LYS A 1 100 ? -36.726 -3.141 46.014 1.00 85.50 100 LYS A O 1
ATOM 792 N N . ILE A 1 101 ? -36.878 -3.727 43.846 1.00 84.31 101 ILE A N 1
ATOM 793 C CA . ILE A 1 101 ? -38.336 -3.909 43.842 1.00 84.31 101 ILE A CA 1
ATOM 794 C C . ILE A 1 101 ? -38.711 -5.037 44.803 1.00 84.31 101 ILE A C 1
ATOM 796 O O . ILE A 1 101 ? -39.507 -4.811 45.709 1.00 84.31 101 ILE A O 1
ATOM 800 N N . ALA A 1 102 ? -38.048 -6.192 44.710 1.00 82.12 102 ALA A N 1
ATOM 801 C CA . ALA A 1 102 ? -38.298 -7.320 45.605 1.00 82.12 102 ALA A CA 1
ATOM 802 C C . ALA A 1 102 ? -38.054 -6.968 47.086 1.00 82.12 102 ALA A C 1
ATOM 804 O O . ALA A 1 102 ? -38.812 -7.382 47.966 1.00 82.12 102 ALA A O 1
ATOM 805 N N . THR A 1 103 ? -37.027 -6.161 47.388 1.00 85.31 103 THR A N 1
ATOM 806 C CA . THR A 1 103 ? -36.787 -5.707 48.772 1.00 85.31 103 THR A CA 1
ATOM 807 C C . THR A 1 103 ? -37.860 -4.733 49.254 1.00 85.31 103 THR A C 1
ATOM 809 O O . THR A 1 103 ? -38.291 -4.823 50.404 1.00 85.31 103 THR A O 1
ATOM 812 N N . LEU A 1 104 ? -38.303 -3.809 48.397 1.00 87.50 104 LEU A N 1
ATOM 813 C CA . LEU A 1 104 ? -39.369 -2.861 48.720 1.00 87.50 104 LEU A CA 1
ATOM 814 C C . LEU A 1 104 ? -40.716 -3.567 48.910 1.00 87.50 104 LEU A C 1
ATOM 816 O O . LEU A 1 104 ? -41.429 -3.248 49.858 1.00 87.50 104 LEU A O 1
ATOM 820 N N . GLU A 1 105 ? -41.041 -4.563 48.087 1.00 86.62 105 GLU A N 1
ATOM 821 C CA . GLU A 1 105 ? -42.240 -5.393 48.241 1.00 86.62 105 GLU A CA 1
ATOM 822 C C . GLU A 1 105 ? -42.210 -6.194 49.548 1.00 86.62 105 GLU A C 1
ATOM 824 O O . GLU A 1 105 ? -43.192 -6.204 50.298 1.00 86.62 105 GLU A O 1
ATOM 829 N N . ALA A 1 106 ? -41.070 -6.801 49.893 1.00 83.50 106 ALA A N 1
ATOM 830 C CA . ALA A 1 106 ? -40.901 -7.505 51.164 1.00 83.50 106 ALA A CA 1
ATOM 831 C C . ALA A 1 106 ? -41.050 -6.561 52.374 1.00 83.50 106 ALA A C 1
ATOM 833 O O . ALA A 1 106 ? -41.708 -6.906 53.365 1.00 83.50 106 ALA A O 1
ATOM 834 N N . ALA A 1 107 ? -40.487 -5.352 52.287 1.00 82.50 107 ALA A N 1
ATOM 835 C CA . ALA A 1 107 ? -40.613 -4.327 53.319 1.00 82.50 107 ALA A CA 1
ATOM 836 C C . ALA A 1 107 ? -42.061 -3.832 53.465 1.00 82.50 107 ALA A C 1
ATOM 838 O O . ALA A 1 107 ? -42.559 -3.712 54.586 1.00 82.50 107 ALA A O 1
ATOM 839 N N . LEU A 1 108 ? -42.764 -3.609 52.351 1.00 81.69 108 LEU A N 1
ATOM 840 C CA . LEU A 1 108 ? -44.154 -3.152 52.336 1.00 81.69 108 LEU A CA 1
ATOM 841 C C . LEU A 1 108 ? -45.106 -4.214 52.901 1.00 81.69 108 LEU A C 1
ATOM 843 O O . LEU A 1 108 ? -45.956 -3.901 53.732 1.00 81.69 108 LEU A O 1
ATOM 847 N N . THR A 1 109 ? -44.912 -5.481 52.530 1.00 81.25 109 THR A N 1
ATOM 848 C CA . THR A 1 109 ? -45.696 -6.613 53.052 1.00 81.25 109 THR A CA 1
ATOM 849 C C . THR A 1 109 ? -45.480 -6.793 54.557 1.00 81.25 109 THR A C 1
ATOM 851 O O . THR A 1 109 ? -46.428 -7.025 55.309 1.00 81.25 109 THR A O 1
ATOM 854 N N . SER A 1 110 ? -44.237 -6.632 55.019 1.00 76.88 110 SER A N 1
ATOM 855 C CA . SER A 1 110 ? -43.896 -6.679 56.446 1.00 76.88 110 SER A CA 1
ATOM 856 C C . SER A 1 110 ? -44.494 -5.503 57.223 1.00 76.88 110 SER A C 1
ATOM 858 O O . SER A 1 110 ? -44.955 -5.684 58.347 1.00 76.88 110 SER A O 1
ATOM 860 N N . ALA A 1 111 ? -44.528 -4.307 56.628 1.00 76.25 111 ALA A N 1
ATOM 861 C CA . ALA A 1 111 ? -45.124 -3.120 57.235 1.00 76.25 111 ALA A CA 1
ATOM 862 C C . ALA A 1 111 ? -46.657 -3.205 57.306 1.00 76.25 111 ALA A C 1
ATOM 864 O O . ALA A 1 111 ? -47.238 -2.845 58.328 1.00 76.25 111 ALA A O 1
ATOM 865 N N . LEU A 1 112 ? -47.312 -3.728 56.263 1.00 72.69 112 LEU A N 1
ATOM 866 C CA . LEU A 1 112 ? -48.758 -3.970 56.244 1.00 72.69 112 LEU A CA 1
ATOM 867 C C . LEU A 1 112 ? -49.178 -4.994 57.303 1.00 72.69 112 LEU A C 1
ATOM 869 O O . LEU A 1 112 ? -50.108 -4.724 58.056 1.00 72.69 112 LEU A O 1
ATOM 873 N N . LYS A 1 113 ? -48.440 -6.105 57.443 1.00 70.00 113 LYS A N 1
ATOM 874 C CA . LYS A 1 113 ? -48.670 -7.103 58.506 1.00 70.00 113 LYS A CA 1
ATOM 875 C C . LYS A 1 113 ? -48.491 -6.563 59.926 1.00 70.00 113 LYS A C 1
ATOM 877 O O . LYS A 1 113 ? -48.978 -7.175 60.864 1.00 70.00 113 LYS A O 1
ATOM 882 N N . LYS A 1 114 ? -47.757 -5.461 60.099 1.00 65.88 114 LYS A N 1
ATOM 883 C CA . LYS A 1 114 ? -47.533 -4.815 61.401 1.00 65.88 114 LYS A CA 1
ATOM 884 C C . LYS A 1 114 ? -48.603 -3.774 61.748 1.00 65.88 114 LYS A C 1
ATOM 886 O O . LYS A 1 114 ? -48.606 -3.275 62.869 1.00 65.88 114 LYS A O 1
ATOM 891 N N . LYS A 1 115 ? -49.435 -3.387 60.772 1.00 53.06 115 LYS A N 1
ATOM 892 C CA . LYS A 1 115 ? -50.474 -2.353 60.897 1.00 53.06 115 LYS A CA 1
ATOM 893 C C . LYS A 1 115 ? -51.885 -2.942 61.053 1.00 53.06 115 LYS A C 1
ATOM 895 O O . LYS A 1 115 ? -52.779 -2.206 61.462 1.00 53.06 115 LYS A O 1
ATOM 900 N N . SER A 1 116 ? -52.068 -4.222 60.711 1.00 44.56 116 SER A N 1
ATOM 901 C CA . SER A 1 116 ? -53.218 -5.068 61.077 1.00 44.56 116 SER A CA 1
ATOM 902 C C . SER A 1 116 ? -52.979 -5.753 62.414 1.00 44.56 116 SER A C 1
ATOM 904 O O . SER A 1 116 ? -53.927 -5.810 63.218 1.00 44.56 116 SER A O 1
#

Sequence (116 aa):
MLPKYLYMVLAGLSVAFTIYFMATTASLNVSYTVASQALQLPLPLVVLKFFALGVVTMFCVWKIRSKELKSEAKQLQWQAQDAKLAVEIQSDKEKQLEAKIATLEAALTSALKKKS

Foldseek 3Di:
DPDPVVVVVVVVVVVVVLVVCCVVQVVDWDFDQDPNDTDTDRPNVVSVVVVVVVVVVVVVVVVVVVVVVVVVVVVVVVVVVVVVVVVVVVVVVVVVVVVVVVVVVVVVVVVVVVVD

pLDDT: mean 79.68, std 7.52, range [44.56, 91.19]

Solvent-accessible 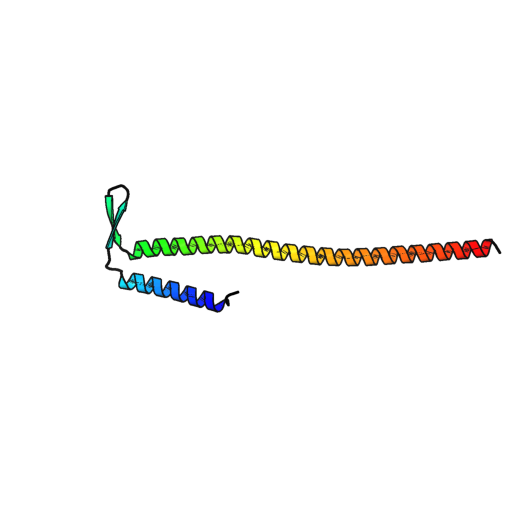surface area (backbone atoms only — not comparable to full-atom values): 6472 Å² total; per-residue (Å²): 130,84,57,73,66,59,56,53,52,54,52,51,51,50,52,51,49,52,52,51,49,35,68,74,36,59,86,42,66,44,79,43,73,58,94,91,41,80,45,76,42,49,44,41,62,55,54,50,52,55,51,51,51,51,53,53,52,51,51,53,52,50,55,53,52,54,50,52,55,53,50,53,53,50,50,53,50,49,52,56,48,50,54,50,52,51,52,52,52,49,54,53,50,51,54,54,50,52,53,50,50,54,50,50,51,54,51,50,55,54,51,53,67,71,74,110

Secondary structure (DSSP, 8-state):
---HHHHHHHHHHHHHHHHHHHHHSTT-EEEEEETTEEEEEEHHHHHHHHHHHHHHHHHHHHHHHHHHHHHHHHHHHHHHHHHHHHHHHHHHHHHHHHHHHHHHHHHHHHHHHTT-

Radius of gyration: 35.91 Å; Cα contacts (8 Å, |Δi|>4): 34; chains: 1; bounding box: 80×32×91 Å